Protein AF-A0A212D572-F1 (afdb_monomer_lite)

InterPro domains:
  IPR039164 E3 ubiquitin-protein ligase UBR1-like [PTHR21497] (1-86)

Sequence (111 aa):
MLITEENLMTIIIKTFMDHLRHRDVQGRFQFERYTALQAFKFRRVQSLILDLKYVLISKPTEWSDGLRQKFLEGFDAFLELLKCMQIYYYHNVKCRREMFDKDIVMLQVMN

Secondary structure (DSSP, 8-state):
-HHHHH-HHHHHHHHHHHH---B-TTS-B---S--HHHHHHHHHHHHHHHHHHHHHH---S---HHHHHHHHHHHHHHHHHHHHT----TTSHHHHHHHHHHHHHHHHHH-

Organism: Cervus elaphus hippelaphus (NCBI:txid46360)

Structure (mmCIF, N/CA/C/O backbone):
data_AF-A0A212D572-F1
#
_entry.id   AF-A0A212D572-F1
#
loop_
_atom_site.group_PDB
_atom_site.id
_atom_site.type_symbol
_atom_site.label_atom_id
_atom_site.label_alt_id
_atom_site.label_comp_id
_atom_site.label_asym_id
_atom_site.label_entity_id
_atom_site.label_seq_id
_atom_site.pdbx_PDB_ins_code
_atom_site.Cartn_x
_atom_site.Cartn_y
_atom_site.Cartn_z
_atom_site.occupancy
_atom_site.B_iso_or_equiv
_atom_site.auth_seq_id
_atom_site.auth_comp_id
_atom_site.auth_asym_id
_atom_site.auth_atom_id
_atom_site.pdbx_PDB_model_num
ATOM 1 N N . MET A 1 1 ? -6.789 7.512 15.481 1.00 76.31 1 MET A N 1
ATOM 2 C CA . MET A 1 1 ? -5.553 6.929 14.887 1.00 76.31 1 MET A CA 1
ATOM 3 C C . MET A 1 1 ? -5.504 7.302 13.417 1.00 76.31 1 MET A C 1
ATOM 5 O O . MET A 1 1 ? -6.527 7.174 12.757 1.00 76.31 1 MET A O 1
ATOM 9 N N . LEU A 1 2 ? -4.330 7.659 12.881 1.00 82.38 2 LEU A N 1
ATOM 10 C CA . LEU A 1 2 ? -4.183 8.084 11.476 1.00 82.38 2 LEU A CA 1
ATOM 11 C C . LEU A 1 2 ? -4.663 7.038 10.451 1.00 82.38 2 LEU A C 1
ATOM 13 O O . LEU A 1 2 ? -5.149 7.397 9.386 1.00 82.38 2 LEU A O 1
ATOM 17 N N . ILE A 1 3 ? -4.590 5.740 10.772 1.00 83.06 3 ILE A N 1
ATOM 18 C CA . ILE A 1 3 ? -5.182 4.681 9.933 1.00 83.06 3 ILE A CA 1
ATOM 19 C C . ILE A 1 3 ? -6.695 4.892 9.775 1.00 83.06 3 ILE A C 1
ATOM 21 O O . ILE A 1 3 ? -7.219 4.775 8.673 1.00 83.06 3 ILE A O 1
ATOM 25 N N . THR A 1 4 ? -7.392 5.210 10.866 1.00 84.69 4 THR A N 1
ATOM 26 C CA . THR A 1 4 ? -8.849 5.377 10.886 1.00 84.69 4 THR A CA 1
ATOM 27 C C . THR A 1 4 ? -9.284 6.719 10.303 1.00 84.69 4 THR A C 1
ATOM 29 O O . THR A 1 4 ? -10.237 6.761 9.533 1.00 84.69 4 THR A O 1
ATOM 32 N N . GLU A 1 5 ? -8.593 7.799 10.675 1.00 86.19 5 GLU A N 1
ATOM 33 C CA . GLU A 1 5 ? -8.963 9.178 10.320 1.00 86.19 5 GLU A CA 1
ATOM 34 C C . GLU A 1 5 ? -8.548 9.539 8.890 1.00 86.19 5 GLU A C 1
ATOM 36 O O . GLU A 1 5 ? -9.341 10.104 8.146 1.00 86.19 5 GLU A O 1
ATOM 41 N N . GLU A 1 6 ? -7.342 9.138 8.479 1.00 86.25 6 GLU A N 1
ATOM 42 C CA . GLU A 1 6 ? -6.721 9.586 7.226 1.00 86.25 6 GLU A CA 1
ATOM 43 C C . GLU A 1 6 ? -6.571 8.461 6.196 1.00 86.25 6 GLU A C 1
ATOM 45 O O . GLU A 1 6 ? -5.998 8.660 5.131 1.00 86.25 6 GLU A O 1
ATOM 50 N N . ASN A 1 7 ? -7.029 7.240 6.497 1.00 86.62 7 ASN A N 1
ATOM 51 C CA . ASN A 1 7 ? -6.771 6.058 5.663 1.00 86.62 7 ASN A CA 1
ATOM 52 C C . ASN A 1 7 ? -5.269 5.882 5.341 1.00 86.62 7 ASN A C 1
ATOM 54 O O . ASN A 1 7 ? -4.882 5.475 4.239 1.00 86.62 7 ASN A O 1
ATOM 58 N N . LEU A 1 8 ? -4.419 6.236 6.315 1.00 88.19 8 LEU A N 1
ATOM 59 C CA . LEU A 1 8 ? -2.986 6.457 6.124 1.00 88.19 8 LEU A CA 1
ATOM 60 C C . LEU A 1 8 ? -2.286 5.276 5.436 1.00 88.19 8 LEU A C 1
ATOM 62 O O . LEU A 1 8 ? -1.483 5.479 4.529 1.00 88.19 8 LEU A O 1
ATOM 66 N N . MET A 1 9 ? -2.620 4.043 5.830 1.00 88.56 9 MET A N 1
ATOM 67 C CA . MET A 1 9 ? -2.025 2.827 5.267 1.00 88.56 9 MET A CA 1
ATOM 68 C C . MET A 1 9 ? -2.254 2.733 3.752 1.00 88.56 9 MET A C 1
ATOM 70 O O . MET A 1 9 ? -1.306 2.562 2.986 1.00 88.56 9 MET A O 1
ATOM 74 N N . THR A 1 10 ? -3.499 2.919 3.314 1.00 90.69 10 THR A N 1
ATOM 75 C CA . THR A 1 10 ? -3.871 2.904 1.896 1.00 90.69 10 THR A CA 1
ATOM 76 C C . THR A 1 10 ? -3.174 4.024 1.127 1.00 90.69 10 THR A C 1
ATOM 78 O O . THR A 1 10 ? -2.680 3.794 0.022 1.00 90.69 10 THR A O 1
ATOM 81 N N . ILE A 1 11 ? -3.108 5.231 1.701 1.00 90.94 11 ILE A N 1
ATOM 82 C CA . ILE A 1 11 ? -2.471 6.389 1.059 1.00 90.94 11 ILE A CA 1
ATOM 83 C C . ILE A 1 11 ? -0.974 6.151 0.864 1.00 90.94 11 ILE A C 1
ATOM 85 O O . ILE A 1 11 ? -0.474 6.367 -0.241 1.00 90.94 11 ILE A O 1
ATOM 89 N N . ILE A 1 12 ? -0.263 5.681 1.894 1.00 88.19 12 ILE A N 1
ATOM 90 C CA . ILE A 1 12 ? 1.175 5.393 1.810 1.00 88.19 12 ILE A CA 1
ATOM 91 C C . ILE A 1 12 ? 1.437 4.360 0.713 1.00 88.19 12 ILE A C 1
ATOM 93 O O . ILE A 1 12 ? 2.278 4.589 -0.158 1.00 88.19 12 ILE A O 1
ATOM 97 N N . ILE A 1 13 ? 0.687 3.254 0.711 1.00 87.25 13 ILE A N 1
ATOM 98 C CA . ILE A 1 13 ? 0.890 2.158 -0.241 1.00 87.25 13 ILE A CA 1
ATOM 99 C C . ILE A 1 13 ? 0.580 2.603 -1.673 1.00 87.25 13 ILE A C 1
ATOM 101 O O . ILE A 1 13 ? 1.393 2.383 -2.568 1.00 87.25 13 ILE A O 1
ATOM 105 N N . LYS A 1 14 ? -0.545 3.285 -1.914 1.00 88.88 14 LYS A N 1
ATOM 106 C CA . LYS A 1 14 ? -0.874 3.793 -3.257 1.00 88.88 14 LYS A CA 1
ATOM 107 C C . LYS A 1 14 ? 0.143 4.822 -3.737 1.00 88.88 14 LYS A C 1
ATOM 109 O O . LYS A 1 14 ? 0.618 4.724 -4.864 1.00 88.88 14 LYS A O 1
ATOM 114 N N . THR A 1 15 ? 0.557 5.737 -2.861 1.00 87.88 15 THR A N 1
ATOM 115 C CA . THR A 1 15 ? 1.605 6.716 -3.174 1.00 87.88 15 THR A CA 1
ATOM 116 C C . THR A 1 15 ? 2.903 6.009 -3.548 1.00 87.88 15 THR A C 1
ATOM 118 O O . THR A 1 15 ? 3.543 6.380 -4.528 1.00 87.88 15 THR A O 1
ATOM 121 N N . PHE A 1 16 ? 3.288 4.970 -2.811 1.00 82.75 16 PHE A N 1
ATOM 122 C CA . PHE A 1 16 ? 4.461 4.159 -3.113 1.00 82.75 16 PHE A CA 1
ATOM 123 C C . PHE A 1 16 ? 4.361 3.497 -4.493 1.00 82.75 16 PHE A C 1
ATOM 125 O O . PHE A 1 16 ? 5.263 3.642 -5.319 1.00 82.75 16 PHE A O 1
ATOM 132 N N . MET A 1 17 ? 3.238 2.833 -4.775 1.00 82.06 17 MET A N 1
ATOM 133 C CA . MET A 1 17 ? 2.980 2.197 -6.068 1.00 82.06 17 MET A CA 1
ATOM 134 C C . MET A 1 17 ? 3.011 3.203 -7.230 1.00 82.06 17 MET A C 1
ATOM 136 O O . MET A 1 17 ? 3.562 2.903 -8.288 1.00 82.06 17 MET A O 1
ATOM 140 N N . ASP A 1 18 ? 2.501 4.417 -7.021 1.00 84.06 18 ASP A N 1
ATOM 141 C CA . ASP A 1 18 ? 2.520 5.507 -8.003 1.00 84.06 18 ASP A CA 1
ATOM 142 C C . ASP A 1 18 ? 3.912 6.088 -8.256 1.00 84.06 18 ASP A C 1
ATOM 144 O O . ASP A 1 18 ? 4.130 6.712 -9.296 1.00 84.06 18 ASP A O 1
ATOM 148 N N . HIS A 1 19 ? 4.863 5.913 -7.336 1.00 76.06 19 HIS A N 1
ATOM 149 C CA . HIS A 1 19 ? 6.266 6.256 -7.587 1.00 76.06 19 HIS A CA 1
ATOM 150 C C . HIS A 1 19 ? 6.968 5.185 -8.434 1.00 76.06 19 HIS A C 1
ATOM 152 O O . HIS A 1 19 ? 7.948 5.492 -9.118 1.00 76.06 19 HIS A O 1
ATOM 158 N N . LEU A 1 20 ? 6.440 3.958 -8.450 1.00 72.94 20 LEU A N 1
ATOM 159 C CA . LEU A 1 20 ? 6.956 2.799 -9.178 1.00 72.94 20 LEU A CA 1
ATOM 160 C C . LEU A 1 20 ? 6.112 2.498 -10.433 1.00 72.94 20 LEU A C 1
ATOM 162 O O . LEU A 1 20 ? 5.669 1.377 -10.662 1.00 72.94 20 LEU A O 1
ATOM 166 N N . ARG A 1 21 ? 5.868 3.518 -11.269 1.00 67.56 21 ARG A N 1
ATOM 167 C CA . ARG A 1 21 ? 4.899 3.443 -12.388 1.00 67.56 21 ARG A CA 1
ATOM 168 C C . ARG A 1 21 ? 5.225 2.432 -13.483 1.00 67.56 21 ARG A C 1
ATOM 170 O O . ARG A 1 21 ? 4.320 2.039 -14.214 1.00 67.56 21 ARG A O 1
ATOM 177 N N . HIS A 1 22 ? 6.490 2.059 -13.652 1.00 72.69 22 HIS A N 1
ATOM 178 C CA . HIS A 1 22 ? 6.875 1.149 -14.725 1.00 72.69 22 HIS A CA 1
ATOM 179 C C . HIS A 1 22 ? 6.447 -0.267 -14.369 1.00 72.69 22 HIS A C 1
ATOM 181 O O . HIS A 1 22 ? 6.985 -0.874 -13.442 1.00 72.69 22 HIS A O 1
ATOM 187 N N . ARG A 1 23 ? 5.448 -0.762 -15.104 1.00 75.25 23 ARG A N 1
ATOM 188 C CA . ARG A 1 23 ? 4.874 -2.090 -14.925 1.00 75.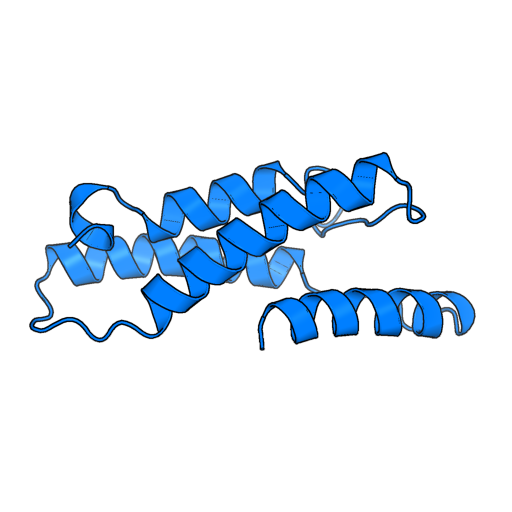25 23 ARG A CA 1
ATOM 189 C C . ARG A 1 23 ? 5.004 -2.914 -16.197 1.00 75.25 23 ARG A C 1
ATOM 191 O O . ARG A 1 23 ? 4.944 -2.369 -17.297 1.00 75.25 23 ARG A O 1
ATOM 198 N N . ASP A 1 24 ? 5.177 -4.219 -16.040 1.00 76.56 24 ASP A N 1
ATOM 199 C CA . ASP A 1 24 ? 5.121 -5.162 -17.152 1.00 76.56 24 ASP A CA 1
ATOM 200 C C . ASP A 1 24 ? 3.673 -5.491 -17.562 1.00 76.56 24 ASP A C 1
ATOM 202 O O . ASP A 1 24 ? 2.707 -5.027 -16.954 1.00 76.56 24 ASP A O 1
ATOM 206 N N . VAL A 1 25 ? 3.516 -6.333 -18.587 1.00 77.19 25 VAL A N 1
ATOM 207 C CA . VAL A 1 25 ? 2.205 -6.797 -19.088 1.00 77.19 25 VAL A CA 1
ATOM 208 C C . VAL A 1 25 ? 1.376 -7.578 -18.056 1.00 77.19 25 VAL A C 1
ATOM 210 O O . VAL A 1 25 ? 0.203 -7.842 -18.293 1.00 77.19 25 VAL A O 1
ATOM 213 N N . GLN A 1 26 ? 1.967 -7.949 -16.918 1.00 76.62 26 GLN A N 1
ATOM 214 C CA . GLN A 1 26 ? 1.318 -8.641 -15.803 1.00 76.62 26 GLN A CA 1
ATOM 215 C C . GLN A 1 26 ? 1.079 -7.700 -14.605 1.00 76.62 26 GLN A C 1
ATOM 217 O O . GLN A 1 26 ? 0.610 -8.147 -13.561 1.00 76.62 26 GLN A O 1
ATOM 222 N N . GLY A 1 27 ? 1.380 -6.401 -14.736 1.00 75.94 27 GLY A N 1
ATOM 223 C CA . GLY A 1 27 ? 1.178 -5.392 -13.692 1.00 75.94 27 GLY A CA 1
ATOM 224 C C . GLY A 1 27 ? 2.292 -5.316 -12.638 1.00 75.94 27 GLY A C 1
ATOM 225 O O . GLY A 1 27 ? 2.117 -4.637 -11.620 1.00 75.94 27 GLY A O 1
ATOM 226 N N . ARG A 1 28 ? 3.433 -5.978 -12.862 1.00 75.69 28 ARG A N 1
ATOM 227 C CA . ARG A 1 28 ? 4.557 -6.080 -11.910 1.00 75.69 28 ARG A CA 1
ATOM 228 C C . ARG A 1 28 ? 5.591 -4.990 -12.126 1.00 75.69 28 ARG A C 1
ATOM 230 O O . ARG A 1 28 ? 5.782 -4.563 -13.259 1.00 75.69 28 ARG A O 1
ATOM 237 N N . PHE A 1 29 ? 6.290 -4.571 -11.075 1.00 76.25 29 PHE A N 1
ATOM 238 C CA . PHE A 1 29 ? 7.282 -3.501 -11.171 1.00 76.25 29 PHE A CA 1
ATOM 239 C C . PHE A 1 29 ? 8.475 -3.882 -12.053 1.00 76.25 29 PHE A C 1
ATOM 241 O O . PHE A 1 29 ? 9.083 -4.939 -11.896 1.00 76.25 29 PHE A O 1
ATOM 248 N N . GLN A 1 30 ? 8.834 -2.976 -12.962 1.00 68.00 30 GLN A N 1
ATOM 249 C CA . GLN A 1 30 ? 10.049 -3.042 -13.762 1.00 68.00 30 GLN A CA 1
ATOM 250 C C . GLN A 1 30 ? 11.035 -1.971 -13.301 1.00 68.00 30 GLN A C 1
ATOM 252 O O . GLN A 1 30 ? 10.728 -0.778 -13.289 1.00 68.00 30 GLN A O 1
ATOM 257 N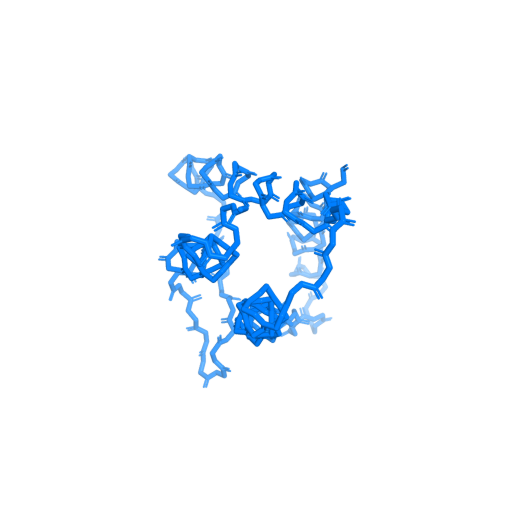 N . PHE A 1 31 ? 12.248 -2.400 -12.959 1.00 66.81 31 PHE A N 1
ATOM 258 C CA . PHE A 1 31 ? 13.326 -1.506 -12.553 1.00 66.81 31 PHE A CA 1
ATOM 259 C C . PHE A 1 31 ? 14.358 -1.382 -13.678 1.00 66.81 31 PHE A C 1
ATOM 261 O O . PHE A 1 31 ? 15.045 -2.346 -14.018 1.00 66.81 31 PHE A O 1
ATOM 268 N N . GLU A 1 32 ? 14.488 -0.186 -14.251 1.00 57.28 32 GLU A N 1
ATOM 269 C CA . GLU A 1 32 ? 15.539 0.120 -15.229 1.00 57.28 32 GLU A CA 1
ATOM 270 C C . GLU A 1 32 ? 16.938 0.189 -14.569 1.00 57.28 32 GLU A C 1
ATOM 272 O O . GLU A 1 32 ? 17.099 0.054 -13.350 1.00 57.28 32 GLU A O 1
ATOM 277 N N . ARG A 1 33 ? 17.994 0.385 -15.372 1.00 57.03 33 ARG A N 1
ATOM 278 C CA . ARG A 1 33 ? 19.373 0.538 -14.868 1.00 57.03 33 ARG A CA 1
ATOM 279 C C . ARG A 1 33 ? 19.465 1.717 -13.896 1.00 57.03 33 ARG A C 1
ATOM 281 O O . ARG A 1 33 ? 18.881 2.763 -14.156 1.00 57.03 33 ARG A O 1
ATOM 288 N N . TYR A 1 34 ? 20.240 1.536 -12.823 1.00 51.44 34 TYR A N 1
ATOM 289 C CA . TYR A 1 34 ? 20.402 2.519 -11.751 1.00 51.44 34 TYR A CA 1
ATOM 290 C C . TYR A 1 34 ? 20.910 3.859 -12.300 1.00 51.44 34 TYR A C 1
ATOM 292 O O . TYR A 1 34 ? 22.007 3.926 -12.855 1.00 51.44 34 TYR A O 1
ATOM 300 N N . THR A 1 35 ? 20.122 4.924 -12.144 1.00 57.50 35 THR A N 1
ATOM 301 C CA . THR A 1 35 ? 20.524 6.302 -12.480 1.00 57.50 35 THR A CA 1
ATOM 302 C C . THR A 1 35 ? 20.498 7.202 -11.245 1.00 57.50 35 THR A C 1
ATOM 304 O O . THR A 1 35 ? 19.792 6.933 -10.274 1.00 57.50 35 THR A O 1
ATOM 307 N N . ALA A 1 36 ? 21.220 8.327 -11.277 1.00 54.56 36 ALA A N 1
ATOM 308 C CA . ALA A 1 36 ? 21.185 9.320 -10.195 1.00 54.56 36 ALA A CA 1
ATOM 309 C C . ALA A 1 36 ? 19.761 9.865 -9.929 1.00 54.56 36 ALA A C 1
ATOM 311 O O . ALA A 1 36 ? 19.401 10.150 -8.787 1.00 54.56 36 ALA A O 1
ATOM 312 N N . LEU A 1 37 ? 18.916 9.935 -10.966 1.00 59.66 37 LEU A N 1
ATOM 313 C CA . LEU A 1 37 ? 17.504 10.304 -10.842 1.00 59.66 37 LEU A CA 1
ATOM 314 C C . LEU A 1 37 ? 16.693 9.226 -10.099 1.00 59.66 37 LEU A C 1
ATOM 316 O O . LEU A 1 37 ? 15.812 9.546 -9.301 1.00 59.66 37 LEU A O 1
ATOM 320 N N . GLN A 1 38 ? 17.007 7.945 -10.319 1.00 59.00 38 GLN A N 1
ATOM 321 C CA . GLN A 1 38 ? 16.415 6.844 -9.557 1.00 59.00 38 GLN A CA 1
ATOM 322 C C . GLN A 1 38 ? 16.880 6.851 -8.098 1.00 59.00 38 GLN A C 1
ATOM 324 O O . GLN A 1 38 ? 16.052 6.631 -7.223 1.00 59.00 38 GLN A O 1
ATOM 329 N N . ALA A 1 39 ? 18.138 7.195 -7.809 1.00 57.69 39 ALA A N 1
ATOM 330 C CA . ALA A 1 39 ? 18.635 7.318 -6.434 1.00 57.69 39 ALA A CA 1
ATOM 331 C C . ALA A 1 39 ? 17.835 8.344 -5.599 1.00 57.69 39 ALA A C 1
ATOM 333 O O . ALA A 1 39 ? 17.539 8.111 -4.426 1.00 57.69 39 ALA A O 1
ATOM 334 N N . PHE A 1 40 ? 17.422 9.468 -6.201 1.00 60.16 40 PHE A N 1
ATOM 335 C CA . PHE A 1 40 ? 16.553 10.445 -5.532 1.00 60.16 40 PHE A CA 1
ATOM 336 C C . PHE A 1 40 ? 15.128 9.910 -5.317 1.00 60.16 40 PHE A C 1
ATOM 338 O O . PHE A 1 40 ? 14.566 10.078 -4.235 1.00 60.16 40 PHE A O 1
ATOM 345 N N . LYS A 1 41 ? 14.563 9.203 -6.309 1.00 63.19 41 LYS A N 1
ATOM 346 C CA . LYS A 1 41 ? 13.273 8.503 -6.164 1.00 63.19 41 LYS A CA 1
ATOM 347 C C . LYS A 1 41 ? 13.325 7.451 -5.047 1.00 63.19 41 LYS A C 1
ATOM 349 O O . LYS A 1 41 ? 12.381 7.358 -4.269 1.00 63.19 41 LYS A O 1
ATOM 354 N N . PHE A 1 42 ? 14.446 6.741 -4.907 1.00 64.75 42 PHE A N 1
ATOM 355 C CA . PHE A 1 42 ? 14.669 5.746 -3.857 1.00 64.75 42 PHE A CA 1
ATOM 356 C C . PHE A 1 42 ? 14.632 6.339 -2.444 1.00 64.75 42 PHE A C 1
ATOM 358 O O . PHE A 1 42 ? 14.074 5.706 -1.556 1.00 64.75 42 PHE A O 1
ATOM 365 N N . ARG A 1 43 ? 15.125 7.567 -2.225 1.00 67.06 43 ARG A N 1
ATOM 366 C CA . ARG A 1 43 ? 14.991 8.235 -0.914 1.00 67.06 43 ARG A CA 1
ATOM 367 C C . ARG A 1 43 ? 13.537 8.493 -0.524 1.00 67.06 43 ARG A C 1
ATOM 369 O O . ARG A 1 43 ? 13.164 8.306 0.627 1.00 67.06 43 ARG A O 1
ATOM 376 N N . ARG A 1 44 ? 12.696 8.889 -1.481 1.00 69.19 44 ARG A N 1
ATOM 377 C CA . ARG A 1 44 ? 11.264 9.117 -1.227 1.00 69.19 44 ARG A CA 1
ATOM 378 C C . ARG A 1 44 ? 10.516 7.808 -0.960 1.00 69.19 44 ARG A C 1
ATOM 380 O O . ARG A 1 44 ? 9.669 7.750 -0.078 1.00 69.19 44 ARG A O 1
ATOM 387 N N . VAL A 1 45 ? 10.880 6.755 -1.687 1.00 71.00 45 VAL A N 1
ATOM 388 C CA . VAL A 1 45 ? 10.414 5.373 -1.485 1.00 71.00 45 VAL A CA 1
ATOM 389 C C . VAL A 1 45 ? 10.830 4.848 -0.099 1.00 71.00 45 VAL A C 1
ATOM 391 O O . VAL A 1 45 ? 10.007 4.251 0.586 1.00 71.00 45 VAL A O 1
ATOM 394 N N . GLN A 1 46 ? 12.057 5.133 0.355 1.00 71.88 46 GLN A N 1
ATOM 395 C CA . GLN A 1 46 ? 12.551 4.788 1.697 1.00 71.88 46 GLN A CA 1
ATOM 396 C C . GLN A 1 46 ? 11.710 5.416 2.815 1.00 71.88 46 GLN A C 1
ATOM 398 O O . GLN A 1 46 ? 11.306 4.709 3.734 1.00 71.88 46 GLN A O 1
ATOM 403 N N . SER A 1 47 ? 11.407 6.716 2.734 1.00 77.94 47 SER A N 1
ATOM 404 C CA . SER A 1 47 ? 10.560 7.380 3.736 1.00 77.94 47 SER A CA 1
ATOM 405 C C . SER A 1 47 ? 9.166 6.750 3.821 1.00 77.94 47 SER A C 1
ATOM 407 O O . SER A 1 47 ? 8.696 6.461 4.914 1.00 77.94 47 SER A O 1
ATOM 409 N N . LEU A 1 48 ? 8.551 6.430 2.676 1.00 80.06 48 LEU A N 1
ATOM 410 C CA . LEU A 1 48 ? 7.239 5.771 2.636 1.00 80.06 48 LEU A CA 1
ATOM 411 C C . LEU A 1 48 ? 7.265 4.357 3.244 1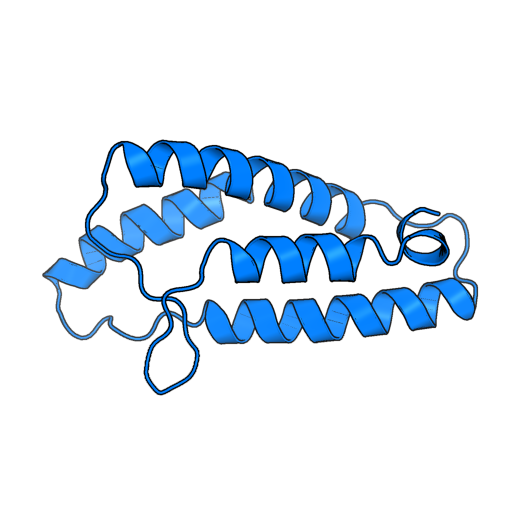.00 80.06 48 LEU A C 1
ATOM 413 O O . LEU A 1 48 ? 6.304 3.945 3.888 1.00 80.06 48 LEU A O 1
ATOM 417 N N . ILE A 1 49 ? 8.361 3.612 3.064 1.00 78.06 49 ILE A N 1
ATOM 418 C CA . ILE A 1 49 ? 8.547 2.291 3.685 1.00 78.06 49 ILE A CA 1
ATOM 419 C C . ILE A 1 49 ? 8.651 2.411 5.207 1.00 78.06 49 ILE A C 1
ATOM 421 O O . ILE A 1 49 ? 8.055 1.604 5.921 1.00 78.06 49 ILE A O 1
ATOM 425 N N . LEU A 1 50 ? 9.383 3.409 5.709 1.00 80.44 50 LEU A N 1
ATOM 426 C CA . LEU A 1 50 ? 9.498 3.665 7.146 1.00 80.44 50 LEU A CA 1
ATOM 427 C C . LEU A 1 50 ? 8.134 4.002 7.760 1.00 80.44 50 LEU A C 1
ATOM 429 O O . LEU A 1 50 ? 7.782 3.437 8.796 1.00 80.44 50 LEU A O 1
ATOM 433 N N . ASP A 1 51 ? 7.343 4.838 7.087 1.00 85.06 51 ASP A N 1
ATOM 434 C CA . ASP A 1 51 ? 5.989 5.182 7.528 1.00 85.06 51 ASP A CA 1
ATOM 435 C C . ASP A 1 51 ? 5.072 3.947 7.536 1.00 85.06 51 ASP A C 1
ATOM 437 O O . ASP A 1 51 ? 4.343 3.711 8.502 1.00 85.06 51 ASP A O 1
ATOM 441 N N . LEU A 1 52 ? 5.151 3.097 6.504 1.00 83.44 52 LEU A N 1
ATOM 442 C CA . LEU A 1 52 ? 4.393 1.844 6.452 1.00 83.44 52 LEU A CA 1
ATOM 443 C C . LEU A 1 52 ? 4.807 0.882 7.574 1.00 83.44 52 LEU A C 1
ATOM 445 O O . LEU A 1 52 ? 3.948 0.287 8.224 1.00 83.44 52 LEU A O 1
ATOM 449 N N . LYS A 1 53 ? 6.112 0.747 7.838 1.00 84.38 53 LYS A N 1
ATOM 450 C CA . LYS A 1 53 ? 6.632 -0.068 8.943 1.00 84.38 53 LYS A CA 1
ATOM 451 C C . LYS A 1 53 ? 6.090 0.435 10.273 1.00 84.38 53 LYS A C 1
ATOM 453 O O . LYS A 1 53 ? 5.588 -0.370 11.050 1.00 84.38 53 LYS A O 1
ATOM 458 N N . TYR A 1 54 ? 6.132 1.747 10.506 1.00 85.56 54 TYR A N 1
ATOM 459 C CA . TYR A 1 54 ? 5.587 2.360 11.714 1.00 85.56 54 TYR A CA 1
ATOM 460 C C . TYR A 1 54 ? 4.102 2.028 11.896 1.00 85.56 54 TYR A C 1
ATOM 462 O O . TYR A 1 54 ? 3.697 1.608 12.979 1.00 85.56 54 TYR A O 1
ATOM 470 N N . VAL A 1 55 ? 3.307 2.138 10.829 1.00 84.38 55 VAL A N 1
ATOM 471 C CA . VAL A 1 55 ? 1.878 1.796 10.829 1.00 84.38 55 VAL A CA 1
ATOM 472 C C . VAL A 1 55 ? 1.643 0.319 11.175 1.00 84.38 55 VAL A C 1
ATOM 474 O O . VAL A 1 55 ? 0.746 0.020 11.958 1.00 84.38 55 VAL A O 1
ATOM 477 N N . LEU A 1 56 ? 2.453 -0.596 10.635 1.00 81.62 56 LEU A N 1
ATOM 478 C CA . LEU A 1 56 ? 2.294 -2.043 10.828 1.00 81.62 56 LEU A CA 1
ATOM 479 C C . LEU A 1 56 ? 2.744 -2.543 12.210 1.00 81.62 56 LEU A C 1
ATOM 481 O O . LEU A 1 56 ? 2.173 -3.506 12.718 1.00 81.62 56 LEU A O 1
ATOM 485 N N . ILE A 1 57 ? 3.760 -1.921 12.818 1.00 83.06 57 ILE A N 1
ATOM 486 C CA . ILE A 1 57 ? 4.274 -2.331 14.140 1.00 83.06 57 ILE A CA 1
ATOM 487 C C . ILE A 1 57 ? 3.573 -1.622 15.303 1.00 83.06 57 ILE A C 1
ATOM 489 O O . ILE A 1 57 ? 3.643 -2.081 16.445 1.00 83.06 57 ILE A O 1
ATOM 493 N N . SER A 1 58 ? 2.905 -0.499 15.033 1.00 82.75 58 SER A N 1
ATOM 494 C CA . SER A 1 58 ? 2.176 0.265 16.042 1.00 82.75 58 SER A CA 1
ATOM 495 C C . SER A 1 58 ? 0.902 -0.464 16.451 1.00 82.75 58 SER A C 1
ATOM 497 O O . SER A 1 58 ? -0.140 -0.359 15.805 1.00 82.75 58 SER A O 1
ATOM 499 N N . LYS A 1 59 ? 0.977 -1.202 17.562 1.00 83.81 59 LYS A N 1
ATOM 500 C CA . LYS A 1 59 ? -0.184 -1.881 18.136 1.00 83.81 59 LYS A CA 1
ATOM 501 C C . LYS A 1 59 ? -1.233 -0.847 18.587 1.00 83.81 59 LYS A C 1
ATOM 503 O O . LYS A 1 59 ? -0.912 -0.009 19.432 1.00 83.81 59 LYS A O 1
ATOM 508 N N . PRO A 1 60 ? -2.484 -0.925 18.104 1.00 86.44 60 PRO A N 1
ATOM 509 C CA . PRO A 1 60 ? -3.548 -0.063 18.597 1.00 86.44 60 PRO A CA 1
ATOM 510 C C . PRO A 1 60 ? -3.912 -0.409 20.046 1.00 86.44 60 PRO A C 1
ATOM 512 O O . PRO A 1 60 ? -3.863 -1.572 20.457 1.00 86.44 60 PRO A O 1
ATOM 515 N N . THR A 1 61 ? -4.308 0.604 20.816 1.00 87.19 61 THR A N 1
ATOM 516 C CA . THR A 1 61 ? -4.829 0.438 22.183 1.00 87.19 61 THR A CA 1
ATOM 517 C C . THR A 1 61 ? -6.161 -0.307 22.191 1.00 87.19 61 THR A C 1
ATOM 519 O O . THR A 1 61 ? -6.415 -1.103 23.091 1.00 87.19 61 THR A O 1
ATOM 522 N N . GLU A 1 62 ? -6.977 -0.098 21.159 1.00 90.19 62 GLU A N 1
ATOM 523 C CA . GLU A 1 62 ? -8.268 -0.747 20.961 1.00 90.19 62 GLU A CA 1
ATOM 524 C C . GLU A 1 62 ? -8.532 -1.024 19.476 1.00 90.19 62 GLU A C 1
ATOM 526 O O . GLU A 1 62 ? -8.104 -0.278 18.597 1.00 90.19 62 GLU A O 1
ATOM 531 N N . TRP A 1 63 ? -9.269 -2.098 19.194 1.00 91.81 63 TRP A N 1
ATOM 532 C CA . TRP A 1 63 ? -9.723 -2.432 17.845 1.00 91.81 63 TRP A CA 1
ATOM 533 C C . TRP A 1 63 ? -11.202 -2.093 17.691 1.00 91.81 63 TRP A C 1
ATOM 535 O O . TRP A 1 63 ? -12.061 -2.945 17.919 1.00 91.81 63 TRP A O 1
ATOM 545 N N . SER A 1 64 ? -11.489 -0.855 17.294 1.00 93.44 64 SER A N 1
ATOM 546 C CA . SER A 1 64 ? -12.835 -0.447 16.886 1.00 93.44 64 SER A CA 1
ATOM 547 C C . SER A 1 64 ? -13.183 -0.986 15.495 1.00 93.44 64 SER A C 1
ATOM 549 O O . SER A 1 64 ? -12.297 -1.286 14.689 1.00 93.44 64 SER A O 1
ATOM 551 N N . ASP A 1 65 ? -14.474 -1.078 15.176 1.00 94.38 65 ASP A N 1
ATOM 552 C CA . ASP A 1 65 ? -14.920 -1.560 13.861 1.00 94.38 65 ASP A CA 1
ATOM 553 C C . ASP A 1 65 ? -14.441 -0.656 12.718 1.00 94.38 65 ASP A C 1
ATOM 555 O O . ASP A 1 65 ? -13.999 -1.150 11.681 1.00 94.38 65 ASP A O 1
ATOM 559 N N . GLY A 1 66 ? -14.408 0.664 12.936 1.00 92.88 66 GLY A N 1
ATOM 560 C CA . GLY A 1 66 ? -13.847 1.614 11.972 1.00 92.88 66 GLY A CA 1
ATOM 561 C C . GLY A 1 66 ? -12.351 1.397 11.722 1.00 92.88 66 GLY A C 1
ATOM 562 O O . GLY A 1 66 ? -11.902 1.453 10.577 1.00 92.88 66 GLY A O 1
ATOM 563 N N . LEU A 1 67 ? -11.575 1.089 12.769 1.00 91.38 67 LEU A N 1
ATOM 564 C CA . LEU A 1 67 ? -10.158 0.753 12.618 1.00 91.38 67 LEU A CA 1
ATOM 565 C C . LEU A 1 67 ? -9.970 -0.565 11.857 1.00 91.38 67 LEU A C 1
ATOM 567 O O . LEU A 1 67 ? -9.134 -0.621 10.958 1.00 91.38 67 LEU A O 1
ATOM 571 N N . ARG A 1 68 ? -10.750 -1.607 12.177 1.00 92.88 68 ARG A N 1
ATOM 572 C CA . ARG A 1 68 ? -10.701 -2.897 11.463 1.00 92.88 68 ARG A CA 1
ATOM 573 C C . ARG A 1 68 ? -10.998 -2.719 9.979 1.00 92.88 68 ARG A C 1
ATOM 575 O O . ARG A 1 68 ? -10.246 -3.220 9.150 1.00 92.88 68 ARG A O 1
ATOM 582 N N . GLN A 1 69 ? -12.043 -1.961 9.653 1.00 94.38 69 GLN A N 1
ATOM 583 C CA . GLN A 1 69 ? -12.426 -1.688 8.272 1.00 94.38 69 GLN A CA 1
ATOM 584 C C . GLN A 1 69 ? -11.304 -0.973 7.508 1.00 94.38 69 GLN A C 1
ATOM 586 O O . GLN A 1 69 ? -10.914 -1.411 6.428 1.00 94.38 69 GLN A O 1
ATOM 591 N N . LYS A 1 70 ? -10.730 0.088 8.087 1.00 92.25 70 LYS A N 1
ATOM 592 C CA . LYS A 1 70 ? -9.642 0.844 7.447 1.00 92.25 70 LYS A CA 1
ATOM 593 C C . LYS A 1 70 ? -8.344 0.055 7.338 1.00 92.25 70 LYS A C 1
ATOM 595 O O . LYS A 1 70 ? -7.624 0.191 6.353 1.00 92.25 70 LYS A O 1
ATOM 600 N N . PHE A 1 71 ? -8.062 -0.803 8.312 1.00 91.12 71 PHE A N 1
ATOM 601 C CA . PHE A 1 71 ? -6.937 -1.723 8.230 1.00 91.12 71 PHE A CA 1
ATOM 602 C C . PHE A 1 71 ? -7.113 -2.724 7.084 1.00 91.12 71 PHE A C 1
ATOM 604 O O . PHE A 1 71 ? -6.176 -2.915 6.320 1.00 91.12 71 PHE A O 1
ATOM 611 N N . LEU A 1 72 ? -8.299 -3.324 6.926 1.00 93.31 72 LEU A N 1
ATOM 612 C CA . LEU A 1 72 ? -8.578 -4.253 5.825 1.00 93.31 72 LEU A CA 1
ATOM 613 C C . LEU A 1 72 ? -8.464 -3.570 4.453 1.00 93.31 72 LEU A C 1
ATOM 615 O O . LEU A 1 72 ? -7.828 -4.125 3.564 1.00 93.31 72 LEU A O 1
ATOM 619 N N . GLU A 1 73 ? -8.972 -2.340 4.306 1.00 93.50 73 GLU A N 1
ATOM 620 C CA . GLU A 1 73 ? -8.769 -1.532 3.088 1.00 93.50 73 GLU A CA 1
ATOM 621 C C . GLU A 1 73 ? -7.274 -1.335 2.768 1.00 93.50 73 GLU A C 1
ATOM 623 O O . GLU A 1 73 ? -6.837 -1.522 1.629 1.00 93.50 73 GLU A O 1
ATOM 628 N N . GLY A 1 74 ? -6.473 -0.980 3.777 1.00 91.00 74 GLY A N 1
ATOM 629 C CA . GLY A 1 74 ? -5.026 -0.826 3.625 1.00 91.00 74 GLY A CA 1
ATOM 630 C C . GLY A 1 74 ? -4.312 -2.150 3.353 1.00 91.00 74 GLY A C 1
ATOM 631 O O . GLY A 1 74 ? -3.338 -2.187 2.600 1.00 91.00 74 GLY A O 1
ATOM 632 N N . PHE A 1 75 ? -4.804 -3.245 3.928 1.00 90.38 75 PHE A N 1
ATOM 633 C CA . PHE A 1 75 ? -4.261 -4.582 3.737 1.00 90.38 75 PHE A CA 1
ATOM 634 C C . PHE A 1 75 ? -4.503 -5.101 2.318 1.00 90.38 75 PHE A C 1
ATOM 636 O O . PHE A 1 75 ? -3.592 -5.674 1.726 1.00 90.38 75 PHE A O 1
ATOM 643 N N . ASP A 1 76 ? -5.661 -4.826 1.719 1.00 92.50 76 ASP A N 1
ATOM 644 C CA . ASP A 1 76 ? -5.909 -5.143 0.309 1.00 92.50 76 ASP A CA 1
ATOM 645 C C . ASP A 1 76 ? -4.912 -4.424 -0.613 1.00 92.50 76 ASP A C 1
ATOM 647 O O . ASP A 1 76 ? -4.309 -5.050 -1.492 1.00 92.50 76 ASP A O 1
ATOM 651 N N . ALA A 1 77 ? -4.650 -3.136 -0.360 1.00 89.75 77 ALA A N 1
ATOM 652 C CA . ALA A 1 77 ? -3.616 -2.389 -1.079 1.00 89.75 77 ALA A CA 1
ATOM 653 C C . ALA A 1 77 ? -2.213 -2.979 -0.841 1.00 89.75 77 ALA A C 1
ATOM 655 O O . ALA A 1 77 ? -1.383 -3.014 -1.750 1.00 89.75 77 ALA A O 1
ATOM 656 N N . PHE A 1 78 ? -1.937 -3.476 0.366 1.00 86.25 78 PHE A N 1
ATOM 657 C CA . PHE A 1 78 ? -0.672 -4.134 0.687 1.00 86.25 78 PHE A CA 1
ATOM 658 C C . PHE A 1 78 ? -0.494 -5.447 -0.086 1.00 86.25 78 PHE A C 1
ATOM 660 O O . PHE A 1 78 ? 0.584 -5.714 -0.614 1.00 86.25 78 PHE A O 1
ATOM 667 N N . LEU A 1 79 ? -1.547 -6.253 -0.217 1.00 87.12 79 LEU A N 1
ATOM 668 C CA . LEU A 1 79 ? -1.512 -7.466 -1.034 1.00 87.12 79 LEU A CA 1
ATOM 669 C C . LEU A 1 79 ? -1.296 -7.145 -2.517 1.00 87.12 79 LEU A C 1
ATOM 671 O O . LEU A 1 79 ? -0.578 -7.874 -3.201 1.00 87.12 79 LEU A O 1
ATOM 675 N N . GLU A 1 80 ? -1.887 -6.060 -3.020 1.00 86.81 80 GLU A N 1
ATOM 676 C CA . GLU A 1 80 ? -1.616 -5.561 -4.370 1.00 86.81 80 GLU A CA 1
ATOM 677 C C . GLU A 1 80 ? -0.142 -5.177 -4.531 1.00 86.81 80 GLU A C 1
ATOM 679 O O . GLU A 1 80 ? 0.517 -5.654 -5.455 1.00 86.81 80 GLU A O 1
ATOM 684 N N . LEU A 1 81 ? 0.410 -4.419 -3.582 1.00 83.44 81 LEU A N 1
ATOM 685 C CA . LEU A 1 81 ? 1.829 -4.078 -3.557 1.00 83.44 81 LEU A CA 1
ATOM 686 C C . LEU A 1 81 ? 2.718 -5.331 -3.623 1.00 83.44 81 LEU A C 1
ATOM 688 O O . LEU A 1 81 ? 3.623 -5.394 -4.455 1.00 83.44 81 LEU A O 1
ATOM 692 N N . LEU A 1 82 ? 2.439 -6.348 -2.800 1.00 81.31 82 LEU A N 1
ATOM 693 C CA . LEU A 1 82 ? 3.196 -7.604 -2.796 1.00 81.31 82 LEU A CA 1
ATOM 694 C C . LEU A 1 82 ? 3.108 -8.350 -4.134 1.00 81.31 82 LEU A C 1
ATOM 696 O O . LEU A 1 82 ? 4.113 -8.888 -4.599 1.00 81.31 82 LEU A O 1
ATOM 700 N N . LYS A 1 83 ? 1.940 -8.356 -4.789 1.00 81.62 83 LYS A N 1
ATOM 701 C CA . LYS A 1 83 ? 1.783 -8.924 -6.140 1.00 81.62 83 LYS A CA 1
ATOM 702 C C . LYS A 1 83 ? 2.647 -8.177 -7.153 1.00 81.62 83 LYS A C 1
ATOM 704 O O . LYS A 1 83 ? 3.309 -8.800 -7.977 1.00 81.62 83 LYS A O 1
ATOM 709 N N . CYS A 1 84 ? 2.691 -6.851 -7.070 1.00 77.06 84 CYS A N 1
ATOM 710 C CA . CYS A 1 84 ? 3.508 -6.034 -7.963 1.00 77.06 84 CYS A CA 1
ATOM 711 C C . CYS A 1 84 ? 5.013 -6.213 -7.718 1.00 77.06 84 CYS A C 1
ATOM 713 O O . CYS A 1 84 ? 5.800 -6.050 -8.649 1.00 77.06 84 CYS A O 1
ATOM 715 N N . MET A 1 85 ? 5.401 -6.582 -6.494 1.00 73.81 85 MET A N 1
ATOM 716 C CA . MET A 1 85 ? 6.774 -6.913 -6.105 1.00 73.81 85 MET A CA 1
ATOM 717 C C . MET A 1 85 ? 7.177 -8.365 -6.401 1.00 73.81 85 MET A C 1
ATOM 719 O O . MET A 1 85 ? 8.327 -8.716 -6.149 1.00 73.81 85 MET A O 1
ATOM 723 N N . GLN A 1 86 ? 6.294 -9.227 -6.927 1.00 68.56 86 GLN A N 1
ATOM 724 C CA . GLN A 1 86 ? 6.690 -10.589 -7.300 1.00 68.56 86 GLN A CA 1
ATOM 725 C C . GLN A 1 86 ? 7.762 -10.560 -8.402 1.00 68.56 86 GLN A C 1
ATOM 727 O O . GLN A 1 86 ? 7.477 -10.401 -9.588 1.00 68.56 86 GLN A O 1
ATOM 732 N N . ILE A 1 87 ? 9.014 -10.753 -7.991 1.00 54.38 87 ILE A N 1
ATOM 733 C CA . ILE A 1 87 ? 10.190 -10.847 -8.852 1.00 54.38 87 ILE A CA 1
ATOM 734 C C . ILE A 1 87 ? 10.133 -12.166 -9.620 1.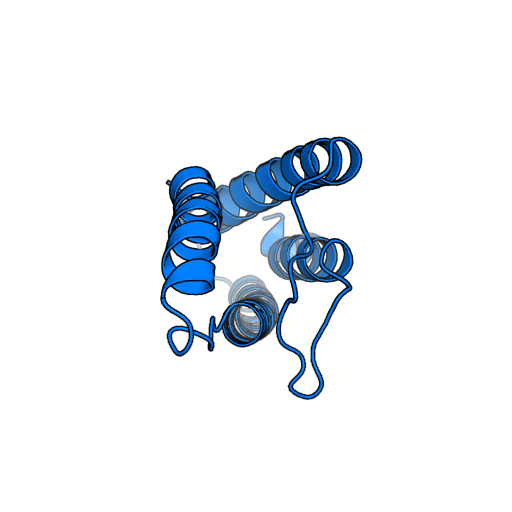00 54.38 87 ILE A C 1
ATOM 736 O O . ILE A 1 87 ? 10.345 -13.239 -9.057 1.00 54.38 87 ILE A O 1
ATOM 740 N N . TYR A 1 88 ? 9.890 -12.103 -10.926 1.00 49.75 88 TYR A N 1
ATOM 741 C CA . TYR A 1 88 ? 10.059 -13.260 -11.800 1.00 49.75 88 TYR A CA 1
ATOM 742 C C . TYR A 1 88 ? 11.000 -12.908 -12.941 1.00 49.75 88 TYR A C 1
ATOM 744 O O . TYR A 1 88 ? 10.534 -12.500 -13.988 1.00 49.75 88 TYR A O 1
ATOM 752 N N . TYR A 1 89 ? 12.314 -13.058 -12.731 1.00 43.16 89 TYR A N 1
ATOM 753 C CA . TYR A 1 89 ? 13.286 -13.458 -13.763 1.00 43.16 89 TYR A CA 1
ATOM 754 C C . TYR A 1 89 ? 14.622 -13.882 -13.115 1.00 43.16 89 TYR A C 1
ATOM 756 O O . TYR A 1 89 ? 15.666 -13.261 -13.289 1.00 43.16 89 TYR A O 1
ATOM 764 N N . TYR A 1 90 ? 14.629 -15.038 -12.442 1.00 44.16 90 TYR A N 1
ATOM 765 C CA . TYR A 1 90 ? 15.869 -15.786 -12.160 1.00 44.16 90 TYR A CA 1
ATOM 766 C C . TYR A 1 90 ? 16.388 -16.581 -13.370 1.00 44.16 90 TYR A C 1
ATOM 768 O O . TYR A 1 90 ? 17.284 -17.418 -13.225 1.00 44.16 90 TYR A O 1
ATOM 776 N N . HIS A 1 91 ? 15.844 -16.331 -14.563 1.00 40.12 91 HIS A N 1
ATOM 777 C CA . HIS A 1 91 ? 16.151 -17.108 -15.761 1.00 40.12 91 HIS A CA 1
ATOM 778 C C . HIS A 1 91 ? 17.482 -16.708 -16.422 1.00 40.12 91 HIS A C 1
ATOM 780 O O . HIS A 1 91 ? 18.058 -17.499 -17.166 1.00 40.12 91 HIS A O 1
ATOM 786 N N . ASN A 1 92 ? 18.004 -15.513 -16.115 1.00 37.16 92 ASN A N 1
ATOM 787 C CA . ASN A 1 92 ? 19.284 -15.021 -16.620 1.00 37.16 92 ASN A CA 1
ATOM 788 C C . ASN A 1 92 ? 20.244 -14.753 -15.448 1.00 37.16 92 ASN A C 1
ATOM 790 O O . ASN A 1 92 ? 19.972 -13.920 -14.583 1.00 37.16 92 ASN A O 1
ATOM 794 N N . VAL A 1 93 ? 21.370 -15.474 -15.399 1.00 44.56 93 VAL A N 1
ATOM 795 C CA . VAL A 1 93 ? 22.324 -15.473 -14.268 1.00 44.56 93 VAL A CA 1
ATOM 796 C C . VAL A 1 93 ? 22.929 -14.081 -14.008 1.00 44.56 93 VAL A C 1
ATOM 798 O O . VAL A 1 93 ? 23.360 -13.790 -12.894 1.00 44.56 93 VAL A O 1
ATOM 801 N N . LYS A 1 94 ? 22.912 -13.197 -15.017 1.00 41.88 94 LYS A N 1
ATOM 802 C CA . LYS A 1 94 ? 23.334 -11.792 -14.908 1.00 41.88 94 LYS A CA 1
ATOM 803 C C . LYS A 1 94 ? 22.281 -10.913 -14.217 1.00 41.88 94 LYS A C 1
ATOM 805 O O . LYS A 1 94 ? 22.619 -10.209 -13.271 1.00 41.88 94 LYS A O 1
ATOM 810 N N . CYS A 1 95 ? 21.005 -11.031 -14.606 1.00 41.00 95 CYS A N 1
ATOM 811 C CA . CYS A 1 95 ? 19.887 -10.349 -13.932 1.00 41.00 95 CYS A CA 1
ATOM 812 C C . CYS A 1 95 ? 19.700 -10.838 -12.497 1.00 41.00 95 CYS A C 1
ATOM 814 O O . CYS A 1 95 ? 19.344 -10.048 -11.637 1.00 41.00 95 CYS A O 1
ATOM 816 N N . ARG A 1 96 ? 20.015 -12.110 -12.222 1.00 41.31 96 ARG A N 1
ATOM 817 C CA . ARG A 1 96 ? 20.008 -12.671 -10.868 1.00 41.31 96 ARG A CA 1
ATOM 818 C C . ARG A 1 96 ? 20.885 -11.871 -9.911 1.00 41.31 96 ARG A C 1
ATOM 820 O O . ARG A 1 96 ? 20.436 -11.614 -8.812 1.00 41.31 96 ARG A O 1
ATOM 827 N N . ARG A 1 97 ? 22.102 -11.486 -10.308 1.00 46.06 97 ARG A N 1
ATOM 828 C CA . ARG A 1 97 ? 23.044 -10.772 -9.429 1.00 46.06 97 ARG A CA 1
ATOM 829 C C . ARG A 1 97 ? 22.656 -9.297 -9.261 1.00 46.06 97 ARG A C 1
ATOM 831 O O . ARG A 1 97 ? 22.647 -8.796 -8.148 1.00 46.06 97 ARG A O 1
ATOM 838 N N . GLU A 1 98 ? 22.241 -8.643 -10.348 1.00 48.19 98 GLU A N 1
ATOM 839 C CA . GLU A 1 98 ? 21.807 -7.238 -10.308 1.00 48.19 98 GLU A CA 1
ATOM 840 C C . GLU A 1 98 ? 20.446 -7.026 -9.623 1.00 48.19 98 GLU A C 1
ATOM 842 O O . GLU A 1 98 ? 20.249 -5.987 -8.999 1.00 48.19 98 GLU A O 1
ATOM 847 N N . MET A 1 99 ? 19.502 -7.969 -9.742 1.00 46.50 99 MET A N 1
ATOM 848 C CA . MET A 1 99 ? 18.229 -7.923 -9.013 1.00 46.50 99 MET A CA 1
ATOM 849 C C . MET A 1 99 ? 18.394 -8.400 -7.573 1.00 46.50 99 MET A C 1
ATOM 851 O O . MET A 1 99 ? 17.858 -7.730 -6.708 1.00 46.50 99 MET A O 1
ATOM 855 N N . PHE A 1 100 ? 19.208 -9.429 -7.273 1.00 49.25 100 PHE A N 1
ATOM 856 C CA . PHE A 1 100 ? 19.498 -9.783 -5.873 1.00 49.25 100 PHE A CA 1
ATOM 857 C C . PHE A 1 100 ? 20.046 -8.591 -5.102 1.00 49.25 100 PHE A C 1
ATOM 859 O O . PHE A 1 100 ? 19.552 -8.336 -4.017 1.00 49.25 100 PHE A O 1
ATOM 866 N N . ASP A 1 101 ?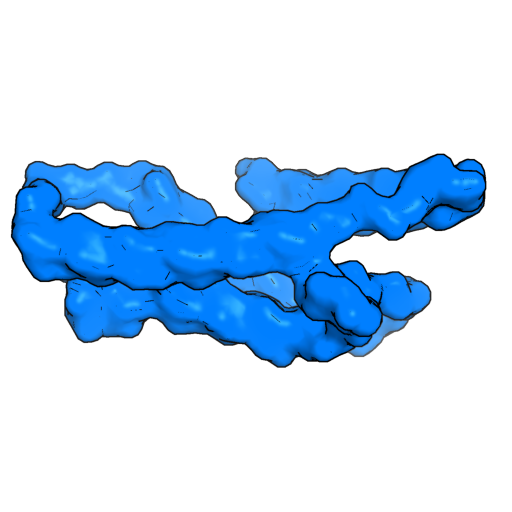 21.004 -7.839 -5.649 1.00 54.34 101 ASP A N 1
ATOM 867 C CA . ASP A 1 101 ? 21.520 -6.656 -4.958 1.00 54.34 101 ASP A CA 1
ATOM 868 C C . ASP A 1 101 ? 20.441 -5.580 -4.792 1.00 54.34 101 ASP A C 1
ATOM 870 O O . ASP A 1 101 ? 20.356 -4.967 -3.737 1.00 54.34 101 ASP A O 1
ATOM 874 N N . LYS A 1 102 ? 19.578 -5.352 -5.788 1.00 55.62 102 LYS A N 1
ATOM 875 C CA . LYS A 1 102 ? 18.529 -4.318 -5.712 1.00 55.62 102 LYS A CA 1
ATOM 876 C C . LYS A 1 102 ? 17.368 -4.704 -4.801 1.00 55.62 102 LYS A C 1
ATOM 878 O O . LYS A 1 102 ? 16.885 -3.851 -4.066 1.00 55.62 102 LYS A O 1
ATOM 883 N N . ASP A 1 103 ? 16.951 -5.962 -4.829 1.00 53.94 103 ASP A N 1
ATOM 884 C CA . ASP A 1 103 ? 15.898 -6.524 -3.990 1.00 53.94 103 ASP A CA 1
ATOM 885 C C . ASP A 1 103 ? 16.410 -6.694 -2.558 1.00 53.94 103 ASP A C 1
ATOM 887 O O . ASP A 1 103 ? 15.693 -6.359 -1.626 1.00 53.94 103 ASP A O 1
ATOM 891 N N . ILE A 1 104 ? 17.671 -7.109 -2.358 1.00 52.81 104 ILE A N 1
ATOM 892 C CA . ILE A 1 104 ? 18.338 -7.069 -1.049 1.00 52.81 104 ILE A CA 1
ATOM 893 C C . ILE A 1 104 ? 18.461 -5.630 -0.572 1.00 52.81 104 ILE A C 1
ATOM 895 O O . ILE A 1 104 ? 18.152 -5.394 0.580 1.00 52.81 104 ILE A O 1
ATOM 899 N N . VAL A 1 105 ? 18.840 -4.657 -1.402 1.00 54.75 105 VAL A N 1
ATOM 900 C CA . VAL A 1 105 ? 18.865 -3.241 -0.994 1.00 54.75 105 VAL A CA 1
ATOM 901 C C . VAL A 1 105 ? 17.456 -2.751 -0.650 1.00 54.75 105 VAL A C 1
ATOM 903 O O . VAL A 1 105 ? 17.287 -2.042 0.336 1.00 54.75 105 VAL A O 1
ATOM 906 N N . MET A 1 106 ? 16.426 -3.160 -1.395 1.00 53.88 106 MET A N 1
ATOM 907 C CA . MET A 1 106 ? 15.029 -2.828 -1.101 1.00 53.88 106 MET A CA 1
ATOM 908 C C . MET A 1 106 ? 14.545 -3.491 0.200 1.00 53.88 106 MET A C 1
ATOM 910 O O . MET A 1 106 ? 13.886 -2.839 1.000 1.00 53.88 106 MET A O 1
ATOM 914 N N . LEU A 1 107 ? 14.926 -4.745 0.459 1.00 49.28 107 LEU A N 1
ATOM 915 C CA . LEU A 1 107 ? 14.615 -5.495 1.681 1.00 49.28 107 LEU A CA 1
ATOM 916 C C . LEU A 1 107 ? 15.453 -5.036 2.887 1.00 49.28 107 LEU A C 1
ATOM 918 O O . LEU A 1 107 ? 14.948 -5.005 4.001 1.00 49.28 107 LEU A O 1
ATOM 922 N N . GLN A 1 108 ? 16.707 -4.634 2.685 1.00 46.19 108 GLN A N 1
ATOM 923 C CA . GLN A 1 108 ? 17.587 -4.030 3.693 1.00 46.19 108 GLN A CA 1
ATOM 924 C C . GLN A 1 108 ? 17.096 -2.641 4.081 1.00 46.19 108 GLN A C 1
ATOM 926 O O . GLN A 1 108 ? 17.221 -2.260 5.232 1.00 46.19 108 GLN A O 1
ATOM 931 N N . VAL A 1 109 ? 16.491 -1.902 3.150 1.00 47.94 109 VAL A N 1
ATOM 932 C CA . VAL A 1 109 ? 15.763 -0.663 3.449 1.00 47.94 109 VAL A CA 1
ATOM 933 C C . VAL A 1 109 ? 14.523 -0.916 4.316 1.00 47.94 109 VAL A C 1
ATOM 935 O O . VAL A 1 109 ? 14.117 -0.036 5.071 1.00 47.94 109 VAL A O 1
ATOM 938 N N . MET A 1 110 ? 13.909 -2.097 4.216 1.00 42.00 110 MET A N 1
ATOM 939 C CA . MET A 1 110 ? 12.759 -2.480 5.045 1.00 42.00 110 MET A CA 1
ATOM 940 C C . MET A 1 110 ? 13.165 -2.984 6.448 1.00 42.00 110 MET A C 1
ATOM 942 O O . MET A 1 110 ? 12.310 -3.038 7.341 1.00 42.00 110 MET A O 1
ATOM 946 N N . ASN A 1 111 ? 14.441 -3.326 6.665 1.00 36.00 111 ASN A N 1
ATOM 947 C CA . ASN A 1 111 ? 14.971 -3.901 7.910 1.00 36.00 111 ASN A CA 1
ATOM 948 C C . ASN A 1 111 ? 15.528 -2.818 8.841 1.00 36.00 111 ASN A C 1
ATOM 950 O O . ASN A 1 111 ? 15.029 -2.736 9.989 1.00 36.00 111 ASN A O 1
#

Foldseek 3Di:
DCLLPVLLLQVLLVVLVVLQVDADPQRAGDDDPDDPVVVVSVVVNLVSLVVNLCVVPDDDPDDDPSNVVSVVSSVVSVVVSVSNHPDPDPPDVVVVVVVCVVVVVVVVSND

Radius of gyration: 15.71 Å; chains: 1; bounding 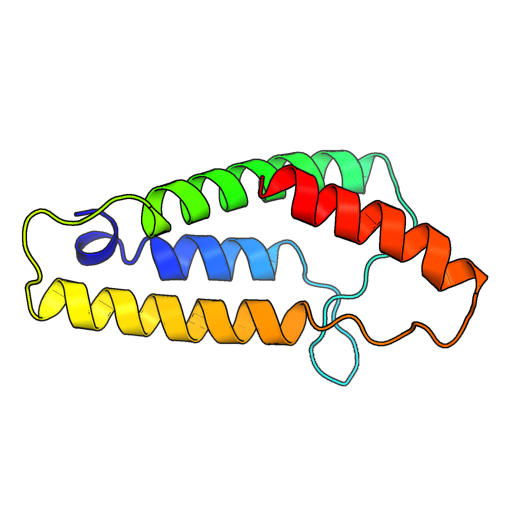box: 38×28×41 Å

pLDDT: mean 72.46, std 16.98, range [36.0, 94.38]